Protein AF-A0A941J2Z2-F1 (afdb_monomer_lite)

Secondary structure (DSSP, 8-state):
----TTTTSPP-TT---THHHHHHHHHHHHHHHHHT-HHHHHHHHHHHHHHHHHHHHHTS-HHHHHHHHHHHHHHHHHHHHH-

Structure (mmCIF, N/CA/C/O backbone):
data_AF-A0A941J2Z2-F1
#
_entry.id   AF-A0A941J2Z2-F1
#
loop_
_atom_site.group_PDB
_atom_site.id
_atom_site.type_symbol
_atom_site.label_atom_id
_atom_site.label_alt_id
_atom_site.label_comp_id
_atom_site.label_asym_id
_atom_site.label_entity_id
_atom_site.label_seq_id
_atom_site.pdbx_PDB_ins_code
_atom_site.Cartn_x
_atom_site.Cartn_y
_atom_site.Cartn_z
_atom_site.occupancy
_atom_site.B_iso_or_equiv
_atom_site.auth_seq_id
_atom_site.auth_comp_id
_atom_site.auth_asym_id
_atom_site.auth_atom_id
_atom_site.pdbx_PDB_model_num
ATOM 1 N N . MET A 1 1 ? -3.001 -25.889 -6.773 1.00 37.50 1 MET A N 1
ATOM 2 C CA . MET A 1 1 ? -2.960 -25.096 -5.526 1.00 37.50 1 MET A CA 1
ATOM 3 C C . MET A 1 1 ? -2.199 -23.811 -5.795 1.00 37.50 1 MET A C 1
ATOM 5 O O . MET A 1 1 ? -0.981 -23.818 -5.727 1.00 37.50 1 MET A O 1
ATOM 9 N N . SER A 1 2 ? -2.921 -22.738 -6.109 1.00 31.03 2 SER A N 1
ATOM 10 C CA . SER A 1 2 ? -2.457 -21.369 -5.882 1.00 31.03 2 SER A CA 1
ATOM 11 C C . SER A 1 2 ? -3.647 -20.636 -5.286 1.00 31.03 2 SER A C 1
ATOM 13 O O . SER A 1 2 ? -4.683 -20.448 -5.915 1.00 31.03 2 SER A O 1
ATOM 15 N N . THR A 1 3 ? -3.505 -20.438 -3.988 1.00 37.94 3 THR A N 1
ATOM 16 C CA . THR A 1 3 ? -4.379 -19.791 -3.020 1.00 37.94 3 THR A CA 1
ATOM 17 C C . THR A 1 3 ? -4.807 -18.412 -3.537 1.00 37.94 3 THR A C 1
ATOM 19 O O . THR A 1 3 ? -4.071 -17.808 -4.308 1.00 37.94 3 THR A O 1
ATOM 22 N N . GLY A 1 4 ? -5.984 -17.909 -3.156 1.00 47.94 4 GLY A N 1
ATOM 23 C CA . GLY A 1 4 ? -6.491 -16.590 -3.570 1.00 47.94 4 GLY A CA 1
ATOM 24 C C . GLY A 1 4 ? -5.632 -15.433 -3.051 1.00 47.94 4 GLY A C 1
ATOM 25 O O . GLY A 1 4 ? -6.003 -14.767 -2.098 1.00 47.94 4 GLY A O 1
ATOM 26 N N . SER A 1 5 ? -4.461 -15.214 -3.644 1.00 53.12 5 SER A N 1
ATOM 27 C CA . SER A 1 5 ? -3.391 -14.380 -3.089 1.00 53.12 5 SER A CA 1
ATOM 28 C C . SER A 1 5 ? -3.488 -12.902 -3.446 1.00 53.12 5 SER A C 1
ATOM 30 O O . SER A 1 5 ? -2.440 -12.291 -3.528 1.00 53.12 5 SER A O 1
ATOM 32 N N . CYS A 1 6 ? -4.686 -12.367 -3.696 1.00 63.66 6 CYS A N 1
ATOM 33 C CA . CYS A 1 6 ? -5.025 -10.942 -3.853 1.00 63.66 6 CYS A CA 1
ATOM 34 C C . CYS A 1 6 ? -6.516 -10.864 -4.298 1.00 63.66 6 CYS A C 1
ATOM 36 O O . CYS A 1 6 ? -6.840 -10.244 -5.307 1.00 63.66 6 CYS A O 1
ATOM 38 N N . SER A 1 7 ? -7.445 -11.589 -3.655 1.00 56.69 7 SER A N 1
ATOM 39 C CA . SER A 1 7 ? -8.809 -11.802 -4.198 1.00 56.69 7 SER A CA 1
ATOM 40 C C . SER A 1 7 ? -9.644 -10.529 -4.393 1.00 56.69 7 SER A C 1
ATOM 42 O O . SER A 1 7 ? -10.611 -10.552 -5.149 1.00 56.69 7 SER A O 1
ATOM 44 N N . SER A 1 8 ? -9.261 -9.433 -3.737 1.00 58.38 8 SER A N 1
ATOM 45 C CA . SER A 1 8 ? -9.901 -8.118 -3.864 1.00 58.38 8 SER A CA 1
ATOM 46 C C . SER A 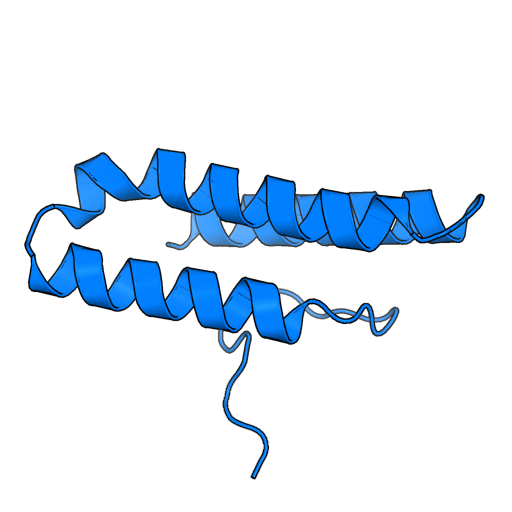1 8 ? -8.979 -7.065 -4.481 1.00 58.38 8 SER A C 1
ATOM 48 O O . SER A 1 8 ? -9.301 -5.878 -4.441 1.00 58.38 8 SER A O 1
ATOM 50 N N . SER A 1 9 ? -7.799 -7.453 -4.972 1.00 61.88 9 SER A N 1
ATOM 51 C CA . SER A 1 9 ? -6.844 -6.482 -5.496 1.00 61.88 9 SER A CA 1
ATOM 52 C C . SER A 1 9 ? -7.083 -6.202 -6.984 1.00 61.88 9 SER A C 1
ATOM 54 O O . SER A 1 9 ? -7.587 -7.074 -7.692 1.00 61.88 9 SER A O 1
ATOM 56 N N . PRO A 1 10 ? -6.718 -4.999 -7.461 1.00 64.44 10 PRO A N 1
ATOM 57 C CA . PRO A 1 10 ? -6.806 -4.631 -8.873 1.00 64.44 10 PRO A CA 1
ATOM 58 C C . PRO A 1 10 ? -6.042 -5.603 -9.777 1.00 64.44 10 PRO A C 1
ATOM 60 O O . PRO A 1 10 ? -5.097 -6.252 -9.331 1.00 64.44 10 PRO A O 1
ATOM 63 N N . ASP A 1 11 ? -6.400 -5.658 -11.061 1.00 67.75 11 ASP A N 1
ATOM 64 C CA . ASP A 1 11 ? -5.634 -6.420 -12.046 1.00 67.75 11 ASP A CA 1
ATOM 65 C C . ASP A 1 11 ? -4.168 -5.952 -12.087 1.00 67.75 11 ASP A C 1
ATOM 67 O O . ASP A 1 11 ? -3.872 -4.756 -12.077 1.00 67.75 11 ASP A O 1
ATOM 71 N N . ASN A 1 12 ? -3.239 -6.907 -12.168 1.00 71.31 12 ASN A N 1
ATOM 72 C CA . ASN A 1 12 ? -1.807 -6.662 -12.342 1.00 71.31 12 ASN A CA 1
ATOM 73 C C . ASN A 1 12 ? -1.387 -7.062 -13.763 1.00 71.31 12 ASN A C 1
ATOM 75 O O . ASN A 1 12 ? -0.845 -8.155 -13.960 1.00 71.31 12 ASN A O 1
ATOM 79 N N . PRO A 1 13 ? -1.639 -6.203 -14.769 1.00 68.50 13 PRO A N 1
ATOM 80 C CA . PRO A 1 13 ? -1.405 -6.527 -16.177 1.00 68.50 13 PRO A CA 1
ATOM 81 C C . PRO A 1 13 ? 0.076 -6.757 -16.509 1.00 68.50 13 PRO A C 1
ATOM 83 O O . PRO A 1 13 ? 0.392 -7.345 -17.538 1.00 68.50 13 PRO A O 1
ATOM 86 N N . PHE A 1 14 ? 0.986 -6.316 -15.637 1.00 72.75 14 PHE A N 1
ATOM 87 C CA . PHE A 1 14 ? 2.432 -6.450 -15.805 1.00 72.75 14 PHE A CA 1
ATOM 88 C C . PHE A 1 14 ? 3.026 -7.665 -15.071 1.00 72.75 14 PHE A C 1
ATOM 90 O O . PHE A 1 14 ? 4.207 -7.958 -15.242 1.00 72.75 14 PHE A O 1
ATOM 97 N N . GLY A 1 15 ? 2.231 -8.389 -14.273 1.00 80.00 15 GLY A N 1
ATOM 98 C CA . GLY A 1 15 ? 2.645 -9.643 -13.637 1.00 80.00 15 GLY A CA 1
ATOM 99 C C . GLY A 1 15 ? 3.684 -9.503 -12.518 1.00 80.00 15 GLY A C 1
ATOM 100 O O . GLY A 1 15 ? 4.436 -10.445 -12.268 1.00 80.00 15 GLY A O 1
ATOM 101 N N . PHE A 1 16 ? 3.753 -8.355 -11.8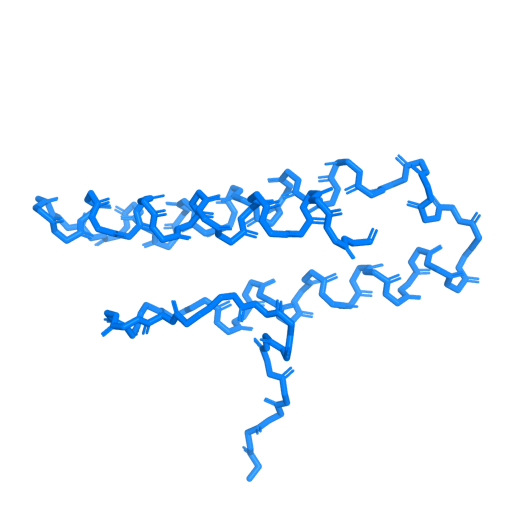33 1.00 85.88 16 PHE A N 1
ATOM 102 C CA . PHE A 1 16 ? 4.665 -8.171 -10.695 1.00 85.88 16 PHE A CA 1
ATOM 103 C C . PHE A 1 16 ? 4.387 -9.169 -9.548 1.00 85.88 16 PHE A C 1
ATOM 105 O O . PHE A 1 16 ? 3.223 -9.474 -9.272 1.00 85.88 16 PHE A O 1
ATOM 112 N N . PRO A 1 17 ? 5.415 -9.672 -8.837 1.00 86.94 17 PRO A N 1
ATOM 113 C CA . PRO A 1 17 ? 5.276 -10.753 -7.856 1.00 86.94 17 PRO A CA 1
ATOM 114 C C . PRO A 1 17 ? 4.728 -10.278 -6.492 1.00 86.94 17 PRO A C 1
ATOM 116 O O . PRO A 1 17 ? 5.341 -10.487 -5.451 1.00 86.94 17 PRO A O 1
ATOM 119 N N . PHE A 1 18 ? 3.546 -9.658 -6.476 1.00 88.50 18 PHE A N 1
ATOM 120 C CA . PHE A 1 18 ? 2.907 -9.093 -5.274 1.00 88.50 18 PHE A CA 1
ATOM 121 C C . PHE A 1 18 ? 2.170 -10.113 -4.391 1.00 88.50 18 PHE A C 1
ATOM 123 O O . PHE A 1 18 ? 1.674 -9.767 -3.318 1.00 88.50 18 PHE A O 1
ATOM 130 N N . SER A 1 19 ? 2.111 -11.380 -4.803 1.00 84.62 19 SER A N 1
ATOM 131 C CA . SER A 1 19 ? 1.351 -12.439 -4.124 1.00 84.62 19 SER A CA 1
ATOM 132 C C . SER A 1 19 ? 1.757 -12.648 -2.661 1.00 84.62 19 SER A C 1
ATOM 134 O O . SER A 1 19 ? 0.895 -12.852 -1.805 1.00 84.62 19 SER A O 1
ATOM 136 N N . MET A 1 20 ? 3.053 -12.558 -2.349 1.00 85.94 20 MET A N 1
ATOM 137 C CA . MET A 1 20 ? 3.553 -12.684 -0.974 1.00 85.94 20 MET A CA 1
ATOM 138 C C . MET A 1 20 ? 3.127 -11.500 -0.098 1.00 85.94 20 MET A C 1
ATOM 140 O O . MET A 1 20 ? 2.693 -11.701 1.038 1.00 85.94 20 MET A O 1
ATOM 144 N N . SER A 1 21 ? 3.196 -10.279 -0.631 1.00 90.31 21 SER A N 1
ATOM 145 C CA . SER A 1 21 ? 2.760 -9.065 0.067 1.00 90.31 21 SER A CA 1
ATOM 146 C C . SER A 1 21 ? 1.255 -9.097 0.342 1.00 90.31 21 SER A C 1
ATOM 148 O O . SER A 1 21 ? 0.835 -8.817 1.465 1.00 90.31 21 SER A O 1
ATOM 150 N N . CYS A 1 22 ? 0.449 -9.529 -0.634 1.00 88.00 22 CYS A N 1
ATOM 151 C CA . CYS A 1 22 ? -0.990 -9.728 -0.451 1.00 88.00 22 CYS A CA 1
ATOM 152 C C . CYS A 1 22 ? -1.290 -10.793 0.613 1.00 88.00 22 CYS A C 1
ATOM 154 O O . CYS A 1 22 ? -2.102 -10.557 1.502 1.00 88.00 22 CYS A O 1
ATOM 156 N N . ALA A 1 23 ? -0.602 -11.941 0.594 1.00 87.56 23 ALA A N 1
ATOM 157 C CA . ALA A 1 23 ? -0.805 -12.985 1.601 1.00 87.56 23 ALA A CA 1
ATOM 158 C C . ALA A 1 23 ? -0.517 -12.490 3.033 1.00 87.56 23 ALA A C 1
ATOM 160 O O . ALA A 1 23 ? -1.241 -12.841 3.970 1.00 87.56 23 ALA A O 1
ATOM 161 N N . ARG A 1 24 ? 0.515 -11.651 3.205 1.00 90.06 24 ARG A N 1
ATOM 162 C CA . ARG A 1 24 ? 0.844 -11.024 4.493 1.00 90.06 24 ARG A CA 1
ATOM 163 C C . ARG A 1 24 ? -0.221 -10.014 4.927 1.00 90.06 24 ARG A C 1
ATOM 165 O O . ARG A 1 24 ? -0.607 -10.016 6.095 1.00 90.06 24 ARG A O 1
ATOM 172 N N . HIS A 1 25 ? -0.701 -9.179 4.005 1.00 90.19 25 HIS A N 1
ATOM 173 C CA . HIS A 1 25 ? -1.761 -8.193 4.259 1.00 90.19 25 HIS A CA 1
ATOM 174 C C . HIS A 1 25 ? -3.064 -8.870 4.698 1.00 90.19 25 HIS A C 1
ATOM 176 O O . HIS A 1 25 ? -3.593 -8.563 5.765 1.00 90.19 25 HIS A O 1
ATOM 182 N N . ASP A 1 26 ? -3.484 -9.898 3.965 1.00 88.38 26 ASP A N 1
ATOM 183 C CA . ASP A 1 26 ? -4.636 -10.745 4.272 1.00 88.38 26 ASP A CA 1
ATOM 184 C C . ASP A 1 26 ? -4.541 -11.410 5.653 1.00 88.38 26 ASP A C 1
ATOM 186 O O . ASP A 1 26 ? -5.522 -11.494 6.401 1.00 88.38 26 ASP A O 1
ATOM 190 N N . PHE A 1 27 ? -3.356 -11.919 6.000 1.00 88.38 27 PHE A N 1
ATOM 191 C CA . PHE A 1 27 ? -3.105 -12.500 7.315 1.00 88.38 27 PHE A CA 1
ATOM 192 C C . PHE A 1 27 ? -3.243 -11.454 8.426 1.00 88.38 27 PHE A C 1
ATOM 194 O O . PHE A 1 27 ? -3.903 -11.724 9.433 1.00 88.38 27 PHE A O 1
ATOM 201 N N . GLY A 1 28 ? -2.683 -10.257 8.225 1.00 89.19 28 GLY A N 1
ATOM 202 C CA . GLY A 1 28 ? -2.851 -9.129 9.139 1.00 89.19 28 GLY A CA 1
ATOM 203 C C . GLY A 1 28 ? -4.323 -8.757 9.312 1.00 89.19 28 GLY A C 1
ATOM 204 O O . GLY A 1 28 ? -4.809 -8.710 10.438 1.00 89.19 28 GLY A O 1
ATOM 205 N N . TYR A 1 29 ? -5.068 -8.606 8.211 1.00 88.62 29 TYR A N 1
ATOM 206 C CA . TYR A 1 29 ? -6.499 -8.278 8.228 1.00 88.62 29 TYR A CA 1
ATOM 207 C C . TYR A 1 29 ? -7.298 -9.276 9.067 1.00 88.62 29 TYR A C 1
ATOM 209 O O . TYR A 1 29 ? -8.067 -8.875 9.940 1.00 88.62 29 TYR A O 1
ATOM 217 N N . ARG A 1 30 ? -7.101 -10.581 8.842 1.00 90.06 30 ARG A N 1
ATOM 218 C CA . ARG A 1 30 ? -7.779 -11.631 9.620 1.00 90.06 30 ARG A CA 1
ATOM 219 C C . ARG A 1 30 ? -7.394 -11.591 11.097 1.00 90.06 30 ARG A C 1
ATOM 221 O O . ARG A 1 30 ? -8.268 -11.729 11.948 1.00 90.06 30 ARG A O 1
ATOM 228 N N . SER A 1 31 ? -6.116 -11.370 11.394 1.00 90.75 31 SER A N 1
ATOM 229 C CA . SER A 1 31 ? -5.601 -11.353 12.765 1.00 90.75 31 SER A CA 1
ATOM 230 C C . SER A 1 31 ? -6.143 -10.166 13.563 1.00 90.75 31 SER A C 1
ATOM 232 O O . SER A 1 31 ? -6.685 -10.362 14.647 1.00 90.75 31 SER A O 1
ATOM 234 N N . TYR A 1 32 ? -6.097 -8.950 13.011 1.00 89.81 32 TYR A N 1
ATOM 235 C CA . TYR A 1 32 ? -6.622 -7.762 13.691 1.00 89.81 32 TYR A CA 1
ATOM 236 C C . TYR A 1 32 ? -8.153 -7.746 13.771 1.00 89.81 32 TYR A C 1
ATOM 238 O O . TYR A 1 32 ? -8.708 -7.242 14.748 1.00 89.81 32 TYR A O 1
ATOM 246 N N . LYS A 1 33 ? -8.862 -8.337 12.794 1.00 88.69 33 LYS A N 1
ATOM 247 C CA . LYS A 1 33 ? -10.319 -8.551 12.897 1.00 88.69 33 LYS A CA 1
ATOM 248 C C . LYS A 1 33 ? -10.658 -9.530 14.021 1.00 88.69 33 LYS 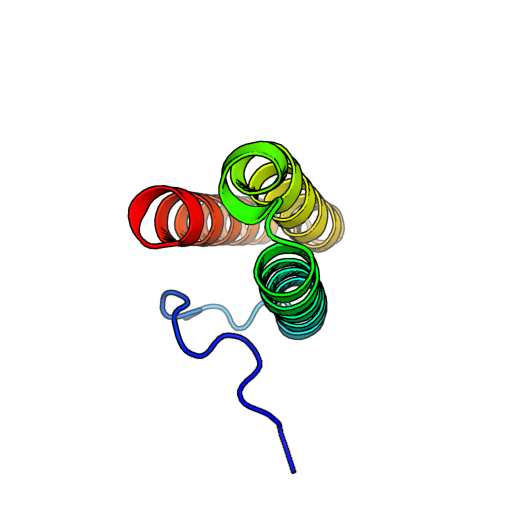A C 1
ATOM 250 O O . LYS A 1 33 ? -11.555 -9.242 14.805 1.00 88.69 33 LYS A O 1
ATOM 255 N N . ALA A 1 34 ? -9.917 -10.632 14.148 1.00 92.62 34 ALA A N 1
ATOM 256 C CA . ALA A 1 34 ? -10.098 -11.588 15.241 1.00 92.62 34 ALA A CA 1
ATOM 257 C C . ALA A 1 34 ? -9.740 -10.994 16.616 1.00 92.62 34 ALA A C 1
ATOM 259 O O . ALA A 1 34 ? -10.391 -11.314 17.606 1.00 92.62 34 ALA A O 1
ATOM 260 N N . ALA A 1 35 ? -8.743 -10.106 16.675 1.00 92.50 35 ALA A N 1
ATOM 261 C CA . ALA A 1 35 ? -8.352 -9.396 17.892 1.00 92.50 35 ALA A CA 1
ATOM 262 C C . ALA A 1 35 ? -9.282 -8.221 18.258 1.00 92.50 35 ALA A C 1
ATOM 264 O O . ALA A 1 35 ? -9.171 -7.672 19.351 1.00 92.50 35 ALA A O 1
ATOM 265 N N . GLY A 1 36 ? -10.183 -7.809 17.359 1.00 92.69 36 GLY A N 1
ATOM 266 C CA . GLY A 1 36 ? -11.076 -6.666 17.569 1.00 92.69 36 GLY A CA 1
ATOM 267 C C . GLY A 1 36 ? -10.405 -5.289 17.455 1.00 92.69 36 GLY A C 1
ATOM 268 O O . GLY A 1 36 ? -11.047 -4.285 17.747 1.00 92.69 36 GLY A O 1
ATOM 269 N N . THR A 1 37 ? -9.146 -5.212 17.007 1.00 92.31 37 THR A N 1
ATOM 270 C CA . THR A 1 37 ? -8.378 -3.955 16.867 1.00 92.31 37 THR A CA 1
ATOM 271 C C . THR A 1 37 ? -8.262 -3.467 15.419 1.00 92.31 37 THR A C 1
ATOM 273 O O . THR A 1 37 ? -7.582 -2.484 15.132 1.00 92.31 37 THR A O 1
ATOM 276 N N . TYR A 1 38 ? -8.977 -4.113 14.495 1.00 88.38 38 TYR A N 1
ATOM 277 C CA . TYR A 1 38 ? -8.906 -3.860 13.056 1.00 88.38 38 TYR A CA 1
ATOM 278 C C . TYR A 1 38 ? -8.966 -2.381 12.646 1.00 88.38 38 TYR A C 1
ATOM 280 O O . TYR A 1 38 ? -8.153 -1.947 11.840 1.00 88.38 38 TYR A O 1
ATOM 288 N N . SER A 1 39 ? -9.888 -1.589 13.196 1.00 86.88 39 SER A N 1
ATOM 289 C CA . SER A 1 39 ? -10.032 -0.173 12.825 1.00 86.88 39 SER A CA 1
ATOM 290 C C . SER A 1 39 ? -8.822 0.685 13.211 1.00 86.88 39 SER A C 1
ATOM 292 O O . SER A 1 39 ? -8.492 1.620 12.485 1.00 86.88 39 SER A O 1
ATOM 294 N N . ALA A 1 40 ? -8.154 0.363 14.323 1.00 89.56 40 ALA A N 1
ATOM 295 C CA . ALA A 1 40 ? -6.954 1.060 14.777 1.00 89.56 40 ALA A CA 1
ATOM 296 C C . ALA A 1 40 ? -5.716 0.638 13.969 1.00 89.56 40 ALA A C 1
ATOM 298 O O . ALA A 1 40 ? -4.888 1.477 13.619 1.00 89.56 40 ALA A O 1
ATOM 299 N N . ASP A 1 41 ? -5.630 -0.649 13.621 1.00 89.62 41 ASP A N 1
ATOM 300 C CA . ASP A 1 41 ? -4.460 -1.233 12.960 1.00 89.62 41 ASP A CA 1
ATOM 301 C C . ASP A 1 41 ? -4.540 -1.228 11.421 1.00 89.62 41 ASP A C 1
ATOM 303 O O . ASP A 1 41 ? -3.542 -1.491 10.750 1.00 89.62 41 ASP A O 1
ATOM 307 N N . LYS A 1 42 ? -5.690 -0.880 10.824 1.00 89.25 42 LYS A N 1
ATOM 308 C CA . LYS A 1 42 ? -5.878 -0.863 9.360 1.00 89.25 42 LYS A CA 1
ATOM 309 C C . LYS A 1 42 ? -4.896 0.067 8.646 1.00 89.25 42 LYS A C 1
ATOM 311 O O . LYS A 1 42 ? -4.231 -0.344 7.702 1.00 89.25 42 LYS A O 1
ATOM 316 N N . SER A 1 43 ? -4.799 1.320 9.088 1.00 91.00 43 SER A N 1
ATOM 317 C CA . SER A 1 43 ? -3.944 2.336 8.454 1.00 91.00 43 SER A CA 1
ATOM 318 C C . SER A 1 43 ? -2.448 1.963 8.458 1.00 91.00 43 SER A C 1
ATOM 320 O O . SER A 1 43 ? -1.827 1.990 7.387 1.00 91.00 43 SER A O 1
ATOM 322 N N . PRO A 1 44 ? -1.847 1.562 9.602 1.00 92.19 44 PRO A N 1
ATOM 323 C CA . PRO A 1 44 ? -0.459 1.104 9.606 1.00 92.19 44 PRO A CA 1
ATOM 324 C C . PRO A 1 44 ? -0.264 -0.198 8.817 1.00 92.19 44 PRO A C 1
ATOM 326 O O . PRO A 1 44 ? 0.758 -0.343 8.150 1.00 92.19 44 PRO A O 1
ATOM 329 N N . LEU A 1 45 ? -1.239 -1.113 8.809 1.00 92.38 45 LEU A N 1
ATOM 330 C CA . LEU A 1 45 ? -1.161 -2.345 8.020 1.00 92.38 45 LEU A CA 1
ATOM 331 C C . LEU A 1 45 ? -1.188 -2.094 6.506 1.00 92.38 45 LEU A C 1
ATOM 333 O O . LEU A 1 45 ? -0.393 -2.685 5.774 1.00 92.38 45 LEU A O 1
ATOM 337 N N . ASP A 1 46 ? -2.065 -1.206 6.035 1.00 92.19 46 ASP A N 1
ATOM 338 C CA . ASP A 1 46 ? -2.132 -0.814 4.623 1.00 92.19 46 ASP A CA 1
ATOM 339 C C . ASP A 1 46 ? -0.843 -0.092 4.194 1.00 92.19 46 ASP A C 1
ATOM 341 O O . ASP A 1 46 ? -0.344 -0.308 3.090 1.00 92.19 46 ASP A O 1
ATOM 345 N N . SER A 1 47 ? -0.259 0.722 5.081 1.00 93.56 47 SER A N 1
ATOM 346 C CA . SER A 1 47 ? 1.032 1.387 4.838 1.00 93.56 47 SER A CA 1
ATOM 347 C C . SER A 1 47 ? 2.178 0.374 4.745 1.00 93.56 47 SER A C 1
ATOM 349 O O . SER A 1 47 ? 2.957 0.408 3.797 1.00 93.56 47 SER A O 1
ATOM 351 N N . ALA A 1 48 ? 2.228 -0.598 5.661 1.00 93.62 48 ALA A N 1
ATOM 352 C CA . ALA A 1 48 ? 3.215 -1.676 5.627 1.00 93.62 48 ALA A CA 1
ATOM 353 C C . ALA A 1 48 ? 3.077 -2.567 4.381 1.00 93.62 48 ALA A C 1
ATOM 355 O O . ALA A 1 48 ? 4.061 -3.132 3.905 1.00 93.62 48 ALA A O 1
ATOM 356 N N . PHE A 1 49 ? 1.862 -2.723 3.851 1.00 93.31 49 PHE A N 1
ATOM 357 C CA . PHE A 1 49 ? 1.637 -3.394 2.575 1.00 93.31 49 PHE A CA 1
ATOM 358 C C . PHE A 1 49 ? 2.218 -2.594 1.411 1.00 93.31 49 PHE A C 1
ATOM 360 O O . PHE A 1 49 ? 2.945 -3.165 0.604 1.00 93.31 49 PHE A O 1
ATOM 367 N N . TYR A 1 50 ? 1.975 -1.284 1.358 1.00 94.19 50 TYR A N 1
ATOM 368 C CA . TYR A 1 50 ? 2.529 -0.424 0.313 1.00 94.19 50 TYR A CA 1
ATOM 369 C C . TYR A 1 50 ? 4.064 -0.428 0.296 1.00 94.19 50 TYR A C 1
ATOM 371 O O . TYR A 1 50 ? 4.657 -0.645 -0.759 1.00 94.19 50 TYR A O 1
ATOM 379 N N . GLU A 1 51 ? 4.709 -0.312 1.460 1.00 95.56 51 GLU A N 1
ATOM 380 C CA . GLU A 1 51 ? 6.175 -0.391 1.571 1.00 95.56 51 GLU A CA 1
ATOM 381 C C . GLU A 1 51 ? 6.739 -1.716 1.040 1.00 95.56 51 GLU A C 1
ATOM 383 O O . GLU A 1 51 ? 7.815 -1.767 0.445 1.00 95.56 51 GLU A O 1
ATOM 388 N N . ASP A 1 52 ? 6.021 -2.814 1.253 1.00 94.12 52 ASP A N 1
ATOM 389 C CA . ASP A 1 52 ? 6.408 -4.127 0.750 1.00 94.12 52 ASP A CA 1
ATOM 390 C C . ASP A 1 52 ? 6.362 -4.205 -0.776 1.00 94.12 52 ASP A C 1
ATOM 392 O O . ASP A 1 52 ? 7.263 -4.775 -1.396 1.00 94.12 52 ASP A O 1
ATOM 396 N N . LEU A 1 53 ? 5.328 -3.615 -1.380 1.00 92.88 53 LEU A N 1
ATOM 397 C CA . LEU A 1 53 ? 5.217 -3.515 -2.831 1.00 92.88 53 LEU A CA 1
ATOM 398 C C . LEU A 1 53 ? 6.347 -2.643 -3.390 1.00 92.88 53 LEU A C 1
ATOM 400 O O . LEU A 1 53 ? 7.013 -3.047 -4.340 1.00 92.88 53 LEU A O 1
ATOM 404 N N . GLU A 1 54 ? 6.635 -1.500 -2.762 1.00 93.88 54 GLU A N 1
ATOM 405 C CA . GLU A 1 54 ? 7.743 -0.624 -3.162 1.00 93.88 54 GLU A CA 1
ATOM 406 C C . GLU A 1 54 ? 9.107 -1.328 -3.076 1.00 93.88 54 GLU A C 1
ATOM 408 O O . GLU A 1 54 ? 9.953 -1.139 -3.953 1.00 93.88 54 GLU A O 1
ATOM 413 N N . ARG A 1 55 ? 9.326 -2.196 -2.076 1.00 94.69 55 ARG A N 1
ATOM 414 C CA . ARG A 1 55 ? 10.552 -3.015 -1.975 1.00 94.69 55 ARG A CA 1
ATOM 415 C C . ARG A 1 55 ? 10.694 -3.989 -3.140 1.00 94.69 55 ARG A C 1
ATOM 417 O O . ARG A 1 55 ? 11.797 -4.150 -3.656 1.00 94.69 55 ARG A O 1
ATOM 424 N N . ILE A 1 56 ? 9.597 -4.609 -3.576 1.00 91.81 56 ILE A N 1
ATOM 425 C CA . ILE A 1 56 ? 9.585 -5.437 -4.791 1.00 91.81 56 ILE A CA 1
ATOM 426 C C . ILE A 1 56 ? 9.927 -4.562 -6.003 1.00 91.81 56 ILE A C 1
ATOM 428 O O . ILE A 1 56 ? 10.771 -4.930 -6.819 1.00 91.81 56 ILE A O 1
ATOM 432 N N . CYS A 1 57 ? 9.331 -3.373 -6.088 1.00 93.94 57 CYS A N 1
ATOM 433 C CA . CYS A 1 57 ? 9.558 -2.443 -7.187 1.00 93.94 57 CYS A CA 1
ATOM 434 C C . CYS A 1 57 ? 10.984 -1.878 -7.242 1.00 93.94 57 CYS A C 1
ATOM 436 O O . CYS A 1 57 ? 11.494 -1.600 -8.328 1.00 93.94 57 CYS A O 1
ATOM 438 N N . ALA A 1 58 ? 11.665 -1.756 -6.102 1.00 93.75 58 ALA A N 1
ATOM 439 C CA . ALA A 1 58 ? 13.058 -1.322 -6.020 1.00 93.75 58 ALA A CA 1
ATOM 440 C C . ALA A 1 58 ? 14.045 -2.296 -6.691 1.00 93.75 58 ALA A C 1
ATOM 442 O O . ALA A 1 58 ? 15.141 -1.881 -7.063 1.00 93.75 58 ALA A O 1
ATOM 443 N N . ALA A 1 59 ? 13.664 -3.564 -6.886 1.00 92.06 59 ALA A N 1
ATOM 444 C CA . ALA A 1 59 ? 14.480 -4.544 -7.601 1.00 92.06 59 ALA A CA 1
ATOM 445 C C . ALA A 1 59 ? 14.441 -4.374 -9.134 1.00 92.06 59 ALA A C 1
ATOM 447 O O . ALA A 1 59 ? 15.258 -4.974 -9.835 1.00 92.06 59 ALA A O 1
ATOM 448 N N . TYR A 1 60 ? 13.515 -3.570 -9.670 1.00 89.94 60 TYR A N 1
ATOM 449 C CA . TYR A 1 60 ? 13.392 -3.337 -11.107 1.00 89.94 60 TYR A CA 1
ATOM 450 C C . TYR A 1 60 ? 14.134 -2.063 -11.544 1.00 89.94 60 TYR A C 1
ATOM 452 O O . TYR A 1 60 ? 14.087 -1.047 -10.850 1.00 89.94 60 TYR A O 1
ATOM 460 N N . PRO A 1 61 ? 14.791 -2.068 -12.717 1.00 88.94 61 PRO A N 1
ATOM 461 C CA . PRO A 1 61 ? 15.394 -0.869 -13.288 1.00 88.94 61 PRO A CA 1
ATOM 462 C C . PRO A 1 61 ? 14.426 -0.094 -14.204 1.00 88.94 61 PRO A C 1
ATOM 464 O O . PRO A 1 61 ? 13.515 -0.660 -14.814 1.00 88.94 61 PRO A O 1
ATOM 467 N N . GLY A 1 62 ? 14.678 1.209 -14.369 1.00 85.75 62 GLY A N 1
ATOM 468 C CA . GLY A 1 62 ? 14.125 2.033 -15.454 1.00 85.75 62 GLY A CA 1
ATOM 469 C C . GLY A 1 62 ? 12.593 2.096 -15.523 1.00 85.75 62 GLY A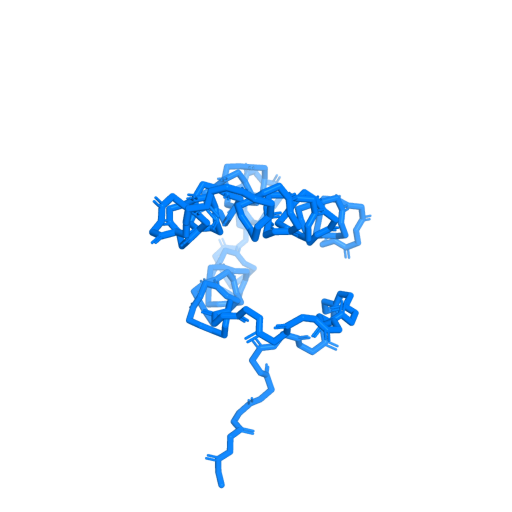 C 1
ATOM 470 O O . GLY A 1 62 ? 11.916 2.242 -14.509 1.00 85.75 62 GLY A O 1
ATOM 471 N N . GLY A 1 63 ? 12.032 2.005 -16.734 1.00 82.31 63 GLY A N 1
ATOM 472 C CA . GLY A 1 63 ? 10.583 2.117 -16.963 1.00 82.31 63 GLY A CA 1
ATOM 473 C C . GLY A 1 63 ? 9.750 1.045 -16.249 1.00 82.31 63 GLY A C 1
ATOM 474 O O . GLY A 1 63 ? 8.637 1.326 -15.810 1.00 82.31 63 GLY A O 1
ATOM 475 N N . THR A 1 64 ? 10.310 -0.152 -16.042 1.00 87.94 64 THR A N 1
ATOM 476 C CA . THR A 1 64 ? 9.652 -1.236 -15.297 1.00 87.94 64 THR A CA 1
ATOM 477 C C . THR A 1 64 ? 9.432 -0.862 -13.835 1.00 87.94 64 THR A C 1
ATOM 479 O O . THR A 1 64 ? 8.386 -1.188 -13.277 1.00 87.94 64 THR A O 1
ATOM 482 N N . LYS A 1 65 ? 10.368 -0.115 -13.230 1.00 92.12 65 LYS A N 1
ATOM 483 C CA . LYS A 1 65 ? 10.190 0.426 -11.879 1.00 92.12 65 LYS A CA 1
ATOM 484 C C . LYS A 1 65 ? 8.987 1.357 -11.807 1.00 92.12 65 LYS A C 1
ATOM 486 O O . LYS A 1 65 ? 8.153 1.184 -10.933 1.00 92.12 65 LYS A O 1
ATOM 491 N N . SER A 1 66 ? 8.859 2.285 -12.755 1.00 89.75 66 SER A N 1
ATOM 492 C CA . SER A 1 66 ? 7.727 3.220 -12.783 1.00 89.75 66 SER A CA 1
ATOM 493 C C . SER A 1 66 ? 6.383 2.499 -12.938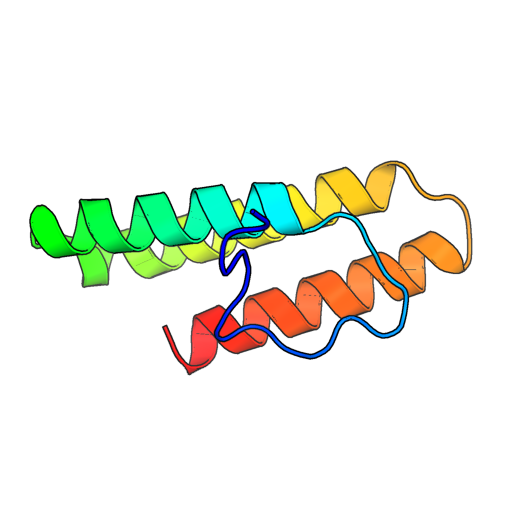 1.00 89.75 66 SER A C 1
ATOM 495 O O . SER A 1 66 ? 5.430 2.835 -12.236 1.00 89.75 66 SER A O 1
ATOM 497 N N . GLY A 1 67 ? 6.312 1.474 -13.796 1.00 90.50 67 GLY A N 1
ATOM 498 C CA . GLY A 1 67 ? 5.117 0.633 -13.922 1.00 90.50 67 GLY A CA 1
ATOM 499 C C . GLY A 1 67 ? 4.800 -0.142 -12.639 1.00 90.50 67 GLY A C 1
ATOM 500 O O . GLY A 1 67 ? 3.639 -0.214 -12.229 1.00 90.50 67 GLY A O 1
ATOM 501 N N . CYS A 1 68 ? 5.827 -0.668 -11.968 1.00 92.75 68 CYS A N 1
ATOM 502 C CA . CYS A 1 68 ? 5.678 -1.360 -10.691 1.00 92.75 68 CYS A CA 1
ATOM 503 C C . CYS A 1 68 ? 5.189 -0.416 -9.591 1.00 92.75 68 CYS A C 1
ATOM 505 O O . CYS A 1 68 ? 4.179 -0.713 -8.960 1.00 92.75 68 CYS A O 1
ATOM 507 N N . ASP A 1 69 ? 5.832 0.742 -9.419 1.00 92.19 69 ASP A N 1
ATOM 508 C CA . ASP A 1 69 ? 5.469 1.747 -8.414 1.00 92.19 69 ASP A CA 1
ATOM 509 C C . ASP A 1 69 ? 4.022 2.242 -8.635 1.00 92.19 69 ASP A C 1
ATOM 511 O O . ASP A 1 69 ? 3.245 2.375 -7.691 1.00 92.19 69 ASP A O 1
ATOM 515 N N . SER A 1 70 ? 3.604 2.435 -9.893 1.00 91.69 70 SER A N 1
ATOM 516 C CA . SER A 1 70 ? 2.225 2.825 -10.2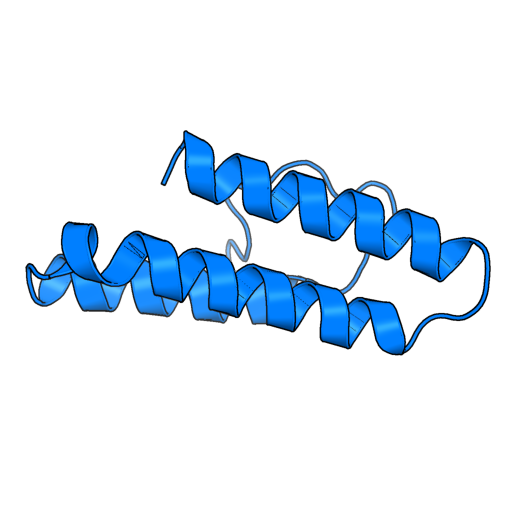28 1.00 91.69 70 SER A CA 1
ATOM 517 C C . SER A 1 70 ? 1.202 1.725 -9.906 1.00 91.69 70 SER A C 1
ATOM 519 O O . SER A 1 70 ? 0.118 2.002 -9.376 1.00 91.69 70 SER A O 1
ATOM 521 N N . THR A 1 71 ? 1.558 0.461 -10.152 1.00 90.31 71 THR A N 1
ATOM 522 C CA . THR A 1 71 ? 0.718 -0.687 -9.775 1.00 90.31 71 THR A CA 1
ATOM 523 C C . THR A 1 71 ? 0.637 -0.809 -8.249 1.00 90.31 71 THR A C 1
ATOM 525 O O . THR A 1 71 ? -0.458 -0.943 -7.705 1.00 90.31 71 THR A O 1
ATOM 528 N N . ALA A 1 72 ? 1.764 -0.670 -7.545 1.00 92.12 72 ALA A N 1
ATOM 529 C CA . ALA A 1 72 ? 1.840 -0.681 -6.087 1.00 92.12 72 ALA A CA 1
ATOM 530 C C . ALA A 1 72 ? 0.952 0.401 -5.456 1.00 92.12 72 ALA A C 1
ATOM 532 O O . ALA A 1 72 ? 0.192 0.128 -4.524 1.00 92.12 72 ALA A O 1
ATOM 533 N N . TRP A 1 73 ? 0.983 1.613 -6.012 1.00 92.19 73 TRP A N 1
ATOM 534 C CA . TRP A 1 73 ? 0.128 2.710 -5.573 1.00 92.19 73 TRP A CA 1
ATOM 535 C C . TRP A 1 73 ? -1.358 2.393 -5.770 1.00 92.19 73 TRP A C 1
ATOM 537 O O . TRP A 1 73 ? -2.161 2.601 -4.862 1.00 92.19 73 TRP A O 1
ATOM 547 N N . THR A 1 74 ? -1.727 1.823 -6.919 1.00 90.31 74 THR A N 1
ATOM 548 C CA . THR A 1 74 ? -3.115 1.430 -7.214 1.00 90.31 74 THR A CA 1
ATOM 549 C C . THR A 1 74 ? -3.621 0.376 -6.222 1.00 90.31 74 THR A C 1
ATOM 551 O O . THR A 1 74 ? -4.733 0.486 -5.706 1.00 90.31 74 THR A O 1
ATOM 554 N N . TYR A 1 75 ? -2.781 -0.606 -5.888 1.00 89.06 75 TYR A N 1
ATOM 555 C CA . TYR A 1 75 ? -3.074 -1.619 -4.872 1.00 89.06 75 TYR A CA 1
ATOM 556 C C . TYR A 1 75 ? -3.272 -1.006 -3.479 1.00 89.06 75 TYR A C 1
ATOM 558 O O . TYR A 1 75 ? -4.237 -1.345 -2.792 1.00 89.06 75 TYR A O 1
ATOM 566 N N . TYR A 1 76 ? -2.405 -0.073 -3.077 1.00 91.25 76 TYR A N 1
ATOM 567 C CA . TYR A 1 76 ? -2.539 0.646 -1.810 1.00 91.25 76 TYR A CA 1
ATOM 568 C C . TYR A 1 76 ? -3.834 1.466 -1.736 1.00 91.25 76 TYR A C 1
ATOM 570 O O . TYR A 1 76 ? -4.548 1.409 -0.735 1.00 91.25 76 TYR A O 1
ATOM 578 N N . GLN A 1 77 ? -4.187 2.189 -2.803 1.00 90.69 77 GLN A N 1
ATOM 579 C CA . GLN A 1 77 ? -5.442 2.945 -2.840 1.00 90.69 77 GLN A CA 1
ATOM 580 C C . GLN A 1 77 ? -6.665 2.028 -2.748 1.00 90.69 77 GLN A C 1
ATOM 582 O O . GLN A 1 77 ? -7.616 2.357 -2.041 1.00 90.69 77 GLN A O 1
ATOM 587 N N . ALA A 1 78 ? -6.631 0.861 -3.401 1.00 87.88 78 ALA A N 1
ATOM 588 C CA . ALA A 1 78 ? -7.717 -0.110 -3.330 1.00 87.88 78 ALA A CA 1
ATOM 589 C C . ALA A 1 78 ? -7.945 -0.614 -1.894 1.00 87.88 78 ALA A C 1
ATOM 591 O O . ALA A 1 78 ? -9.068 -0.540 -1.397 1.00 87.88 78 ALA A O 1
ATOM 592 N N . VAL A 1 79 ? -6.898 -1.050 -1.182 1.00 86.94 79 VAL A N 1
ATOM 593 C CA . VAL A 1 79 ? -7.053 -1.511 0.215 1.00 86.94 79 VAL A CA 1
ATOM 594 C C . VAL A 1 79 ? -7.432 -0.370 1.157 1.00 86.94 79 VAL A C 1
ATOM 596 O O . VAL A 1 79 ? -8.222 -0.558 2.082 1.00 86.94 79 VAL A O 1
ATOM 599 N N . LYS A 1 80 ? -6.946 0.848 0.896 1.00 87.88 80 LYS A N 1
ATOM 600 C CA . LYS A 1 80 ? -7.299 2.031 1.681 1.00 87.88 80 LYS A CA 1
ATOM 601 C C . LYS A 1 80 ? -8.783 2.377 1.553 1.00 87.88 80 LYS A C 1
ATOM 603 O O . LYS A 1 80 ? -9.400 2.691 2.569 1.00 87.88 80 LYS A O 1
ATOM 608 N N . ALA A 1 81 ? -9.336 2.299 0.342 1.00 85.81 81 ALA A N 1
ATOM 609 C CA . ALA A 1 81 ? -10.727 2.633 0.047 1.00 85.81 81 ALA A CA 1
ATOM 610 C C . ALA A 1 81 ? -11.725 1.522 0.419 1.00 85.81 81 ALA A C 1
ATOM 612 O O . ALA A 1 81 ? -12.825 1.835 0.866 1.00 85.81 81 ALA A O 1
ATOM 613 N N . PHE A 1 82 ? -11.357 0.249 0.232 1.00 79.31 82 PHE A N 1
ATOM 614 C CA . PHE A 1 82 ? -12.284 -0.889 0.339 1.00 79.31 82 PHE A CA 1
ATOM 615 C C . PHE A 1 82 ? -12.003 -1.861 1.495 1.00 79.31 82 PHE A C 1
ATOM 617 O O . PHE A 1 82 ? -12.765 -2.812 1.667 1.00 79.31 82 PHE A O 1
ATOM 624 N N . GLY A 1 83 ? -10.912 -1.674 2.246 1.00 69.75 83 GLY A N 1
ATOM 625 C CA . GLY A 1 83 ? -10.524 -2.561 3.352 1.00 69.75 83 GLY A CA 1
ATOM 626 C C . GLY A 1 83 ? -11.490 -2.556 4.533 1.00 69.75 83 GLY A C 1
ATOM 627 O O . GLY A 1 83 ? -11.883 -1.445 4.954 1.00 69.75 83 GLY A O 1
#

Foldseek 3Di:
DQPCQQVQFDDDPPPQPLSVLSVQLVVVCVVCVVVVNNVVCQVVSLVVSLVVQLVSLVVDDDPSSVSSNVSSVRRSVRSVVPD

InterPro domains:
  IPR015141 Phospholipase A2, prokaryotic/fungal [PF09056] (2-83)
  IPR036444 Phospholipase A2 domain superfamily [G3DSA:1.20.90.10] (1-83)
  IPR036444 Phospholipase A2 domain superfamily [SSF48619] (3-83)

pLDDT: mean 84.11, std 13.95, range [31.03, 95.56]

Radius of gyration: 12.91 Å; chains: 1; bounding box: 28×28×35 Å

Organism: NCBI:txid68278

Sequence (83 aa):
MSTGSCSSSPDNPFGFPFSMSCARHDFGYRSYKAAGTYSADKSPLDSAFYEDLERICAAYPGGTKSGCDSTAWTYYQAVKAFG